Protein AF-A0A080LSL0-F1 (afdb_monomer_lite)

Structure (mmCIF, N/CA/C/O backbone):
data_AF-A0A080LSL0-F1
#
_entry.id   AF-A0A080LSL0-F1
#
loop_
_atom_site.group_PDB
_atom_site.id
_atom_site.type_symbol
_atom_site.label_atom_id
_atom_site.label_alt_id
_atom_site.label_comp_id
_atom_site.label_asym_id
_atom_site.label_entity_id
_atom_site.label_seq_id
_atom_site.pdbx_PDB_ins_code
_atom_site.Cartn_x
_atom_site.Cartn_y
_atom_site.Cartn_z
_atom_site.occupancy
_atom_site.B_iso_or_equiv
_atom_site.auth_seq_id
_atom_site.auth_comp_id
_atom_site.auth_asym_id
_atom_site.auth_atom_id
_atom_site.pdbx_PDB_model_num
ATOM 1 N N . MET A 1 1 ? 25.592 9.760 -20.966 1.00 71.31 1 MET A N 1
ATOM 2 C CA . MET A 1 1 ? 24.281 9.391 -21.556 1.00 71.31 1 MET A CA 1
ATOM 3 C C . MET A 1 1 ? 23.725 8.079 -21.002 1.00 71.31 1 MET A C 1
ATOM 5 O O . MET A 1 1 ? 22.573 8.103 -20.582 1.00 71.31 1 MET A O 1
ATOM 9 N N . PRO A 1 2 ? 24.490 6.973 -20.904 1.00 89.94 2 PRO A N 1
ATOM 10 C CA . PRO A 1 2 ? 23.985 5.709 -20.343 1.00 89.94 2 PRO A CA 1
ATOM 11 C C . PRO A 1 2 ? 23.436 5.816 -18.911 1.00 89.94 2 PRO A C 1
ATOM 13 O O . PRO A 1 2 ? 22.466 5.148 -18.573 1.00 89.94 2 PRO A O 1
ATOM 16 N N . GLN A 1 3 ? 24.011 6.701 -18.091 1.00 93.75 3 GLN A N 1
ATOM 17 C CA . GLN A 1 3 ? 23.609 6.918 -16.699 1.00 93.75 3 GLN A CA 1
ATOM 18 C C . GLN A 1 3 ? 22.158 7.400 -16.576 1.00 93.75 3 GLN A C 1
ATOM 20 O O . GLN A 1 3 ? 21.423 6.901 -15.736 1.00 93.75 3 GLN A O 1
ATOM 25 N N . LEU A 1 4 ? 21.721 8.336 -17.424 1.00 96.50 4 LEU A N 1
ATOM 26 C CA . LEU A 1 4 ? 20.350 8.856 -17.376 1.00 96.50 4 LEU A CA 1
ATOM 27 C C . LEU A 1 4 ? 19.338 7.824 -17.882 1.00 96.50 4 LEU A C 1
ATOM 29 O O . LEU A 1 4 ? 18.274 7.673 -17.290 1.00 96.50 4 LEU A O 1
ATOM 33 N N . LEU A 1 5 ? 19.689 7.086 -18.939 1.00 97.56 5 LEU A N 1
ATOM 34 C CA . LEU A 1 5 ? 18.826 6.047 -19.504 1.00 97.56 5 LEU A CA 1
ATOM 35 C C . LEU A 1 5 ? 18.611 4.893 -18.521 1.00 97.56 5 LEU A C 1
ATOM 37 O O . LEU A 1 5 ? 17.476 4.490 -18.289 1.00 97.56 5 LEU A O 1
ATOM 41 N N . MET A 1 6 ? 19.684 4.392 -17.909 1.00 97.12 6 MET A N 1
ATOM 42 C CA . MET A 1 6 ? 19.594 3.281 -16.958 1.00 97.12 6 MET A CA 1
ATOM 43 C C . MET A 1 6 ? 18.889 3.690 -15.666 1.00 97.12 6 MET A C 1
ATOM 45 O O . MET A 1 6 ? 18.052 2.941 -15.170 1.00 97.12 6 MET A O 1
ATOM 49 N N . THR A 1 7 ? 19.161 4.893 -15.152 1.00 97.56 7 THR A N 1
ATOM 50 C CA . THR A 1 7 ? 18.444 5.420 -13.984 1.00 97.56 7 THR A CA 1
ATOM 51 C C . THR A 1 7 ? 16.958 5.602 -14.288 1.00 97.56 7 THR A C 1
ATOM 53 O O . THR A 1 7 ? 16.119 5.168 -13.503 1.00 97.56 7 THR A O 1
ATOM 56 N N . GLY A 1 8 ? 16.614 6.174 -15.446 1.00 98.31 8 GLY A N 1
ATOM 57 C CA . GLY A 1 8 ? 15.221 6.323 -15.872 1.00 98.31 8 GLY A CA 1
ATOM 58 C C . GLY A 1 8 ? 14.503 4.979 -16.010 1.00 98.31 8 GLY A C 1
ATOM 59 O O . GLY A 1 8 ? 13.380 4.832 -15.530 1.00 98.31 8 GLY A O 1
ATOM 60 N N . LEU A 1 9 ? 15.168 3.977 -16.591 1.00 98.12 9 LEU A N 1
ATOM 61 C CA . LEU A 1 9 ? 14.625 2.625 -16.720 1.00 98.12 9 LEU A CA 1
ATOM 62 C C . LEU A 1 9 ? 14.399 1.964 -15.353 1.00 98.12 9 LEU A C 1
ATOM 64 O O . LEU A 1 9 ? 13.338 1.390 -15.125 1.00 98.12 9 LEU A O 1
ATOM 68 N N . ALA A 1 10 ? 15.358 2.075 -14.431 1.00 98.19 10 ALA A N 1
ATOM 69 C CA . ALA 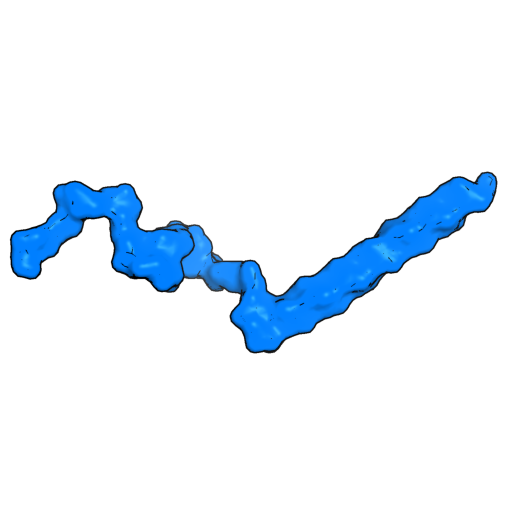A 1 10 ? 15.225 1.528 -13.083 1.00 98.19 10 ALA A CA 1
ATOM 70 C C . ALA A 1 10 ? 14.048 2.163 -12.325 1.00 98.19 10 ALA A C 1
ATOM 72 O O . ALA A 1 10 ? 13.257 1.449 -11.708 1.00 98.19 10 ALA A O 1
ATOM 73 N N . ILE A 1 11 ? 13.885 3.487 -12.427 1.00 98.50 11 ILE A N 1
ATOM 74 C CA . ILE A 1 11 ? 12.745 4.206 -11.844 1.00 98.50 11 ILE A CA 1
ATOM 75 C C . ILE A 1 11 ? 11.432 3.722 -12.463 1.00 98.50 11 ILE A C 1
ATOM 77 O O . ILE A 1 11 ? 10.493 3.414 -11.733 1.00 98.50 11 ILE A O 1
ATOM 81 N N . ALA A 1 12 ? 11.360 3.611 -13.792 1.00 98.62 12 ALA A N 1
ATOM 82 C CA . ALA A 1 12 ? 10.155 3.150 -14.476 1.00 98.62 12 ALA A CA 1
ATOM 83 C C . ALA A 1 12 ? 9.757 1.733 -14.033 1.00 98.62 12 ALA A C 1
ATOM 85 O O . ALA A 1 12 ? 8.596 1.495 -13.708 1.00 98.62 12 ALA A O 1
ATOM 86 N N . ILE A 1 13 ? 10.723 0.813 -13.946 1.00 98.56 13 ILE A N 1
ATOM 87 C CA . ILE A 1 13 ? 10.490 -0.551 -13.456 1.00 98.56 13 ILE A CA 1
ATOM 88 C C . ILE A 1 13 ? 10.006 -0.529 -12.004 1.00 98.56 13 ILE A C 1
ATOM 90 O O . ILE A 1 13 ? 9.039 -1.217 -11.682 1.00 98.56 13 ILE A O 1
ATOM 94 N N . ALA A 1 14 ? 10.624 0.273 -11.133 1.00 98.56 14 ALA A N 1
ATOM 95 C CA . ALA A 1 14 ? 10.208 0.384 -9.737 1.00 98.56 14 ALA A CA 1
ATOM 96 C C . ALA A 1 14 ? 8.772 0.918 -9.607 1.00 98.56 14 ALA A C 1
ATOM 98 O O . ALA A 1 14 ? 7.981 0.378 -8.833 1.00 98.56 14 ALA A O 1
ATOM 99 N N . LEU A 1 15 ? 8.404 1.936 -10.391 1.00 98.69 15 LEU A N 1
ATOM 100 C CA . LEU A 1 15 ? 7.056 2.508 -10.390 1.00 98.69 15 LEU A CA 1
ATOM 101 C C . LEU A 1 15 ? 6.016 1.517 -10.919 1.00 98.69 15 LEU A C 1
ATOM 103 O O . LEU A 1 15 ? 4.990 1.315 -10.277 1.00 98.69 15 LEU A O 1
ATOM 107 N N . VAL A 1 16 ? 6.286 0.861 -12.049 1.00 98.75 16 VAL A N 1
ATOM 108 C CA . VAL A 1 16 ? 5.360 -0.121 -12.632 1.00 98.75 16 VAL A CA 1
ATOM 109 C C . VAL A 1 16 ? 5.222 -1.336 -11.718 1.00 98.75 16 VAL A C 1
ATOM 111 O O . VAL A 1 16 ? 4.107 -1.741 -11.402 1.00 98.75 16 VAL A O 1
ATOM 114 N N . GLY A 1 17 ? 6.339 -1.887 -11.240 1.00 98.56 17 GLY A N 1
ATOM 115 C CA . GLY A 1 17 ? 6.345 -3.045 -10.352 1.00 98.56 17 GLY A CA 1
ATOM 116 C C . GLY A 1 17 ? 5.619 -2.772 -9.035 1.00 98.56 17 GLY A C 1
ATOM 117 O O . GLY A 1 17 ? 4.752 -3.550 -8.645 1.00 98.56 17 GLY A O 1
ATOM 118 N N . SER A 1 18 ? 5.909 -1.644 -8.378 1.00 97.94 18 SER A N 1
ATOM 119 C CA . SER A 1 18 ? 5.215 -1.268 -7.139 1.00 97.94 18 SER A CA 1
ATOM 120 C C . SER A 1 18 ? 3.728 -1.001 -7.373 1.00 97.94 18 SER A C 1
ATOM 122 O O . SER A 1 18 ? 2.903 -1.499 -6.610 1.00 97.94 18 SER A O 1
ATOM 124 N N . CYS A 1 19 ? 3.359 -0.295 -8.446 1.00 98.31 19 CYS A N 1
ATOM 125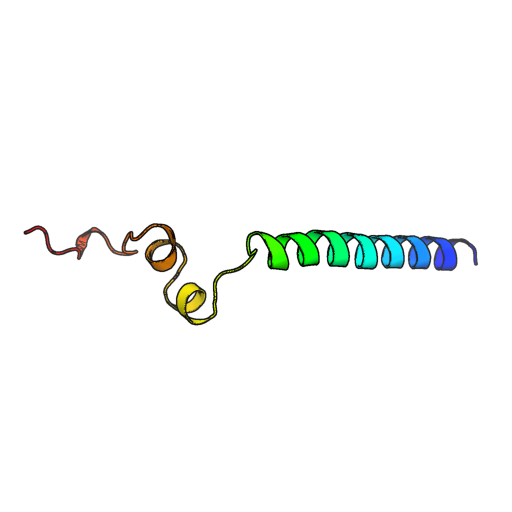 C CA . CYS A 1 19 ? 1.961 -0.034 -8.781 1.00 98.31 19 CYS A CA 1
ATOM 126 C C . CYS A 1 19 ? 1.181 -1.334 -9.027 1.00 98.31 19 CYS A C 1
ATOM 128 O O . CYS A 1 19 ? 0.083 -1.491 -8.499 1.00 98.31 19 CYS A O 1
ATOM 130 N N . LEU A 1 20 ? 1.760 -2.296 -9.755 1.00 98.44 20 LEU A N 1
ATOM 131 C CA . LEU A 1 20 ? 1.136 -3.599 -9.993 1.00 98.44 20 LEU A CA 1
ATOM 132 C C . LEU A 1 20 ? 0.961 -4.394 -8.695 1.00 98.44 20 LEU A C 1
ATOM 134 O O . LEU A 1 20 ? -0.140 -4.864 -8.416 1.00 98.44 20 LEU A O 1
ATOM 138 N N . VAL A 1 21 ? 2.014 -4.522 -7.883 1.00 97.81 21 VAL A N 1
ATOM 1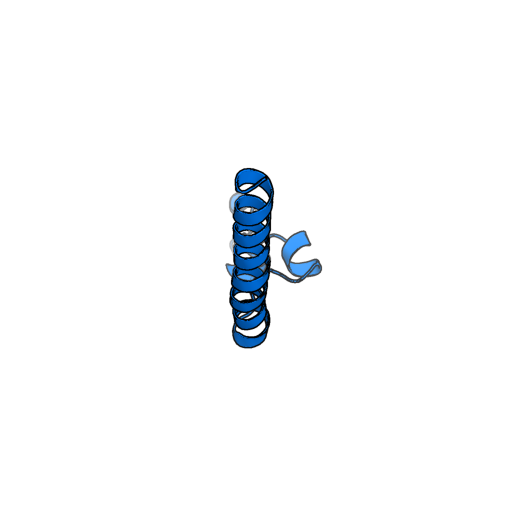39 C CA . VAL A 1 21 ? 1.964 -5.299 -6.633 1.00 97.81 21 VAL A CA 1
ATOM 140 C C . VAL A 1 21 ? 0.988 -4.673 -5.638 1.00 97.81 21 VAL A C 1
ATOM 142 O O . VAL A 1 21 ? 0.069 -5.347 -5.172 1.00 97.81 21 VAL A O 1
ATOM 145 N N . TYR A 1 22 ? 1.129 -3.378 -5.340 1.00 97.56 22 TYR A N 1
ATOM 146 C CA . TYR A 1 22 ? 0.236 -2.700 -4.400 1.00 97.56 22 TYR A CA 1
ATOM 147 C C . TYR A 1 22 ? -1.187 -2.565 -4.949 1.00 97.56 22 TYR A C 1
ATOM 149 O O . TYR A 1 22 ? -2.144 -2.654 -4.186 1.00 97.56 22 TYR A O 1
ATOM 157 N N . GLY A 1 23 ? -1.355 -2.401 -6.263 1.00 97.00 23 GLY A N 1
ATOM 158 C CA . GLY A 1 23 ? -2.665 -2.374 -6.910 1.00 97.00 23 GLY A CA 1
ATOM 159 C C . GLY A 1 23 ? -3.411 -3.699 -6.756 1.00 97.00 23 GLY A C 1
ATOM 160 O O . GLY A 1 23 ? -4.571 -3.703 -6.342 1.00 97.00 23 GLY A O 1
ATOM 161 N N . LEU A 1 24 ? -2.735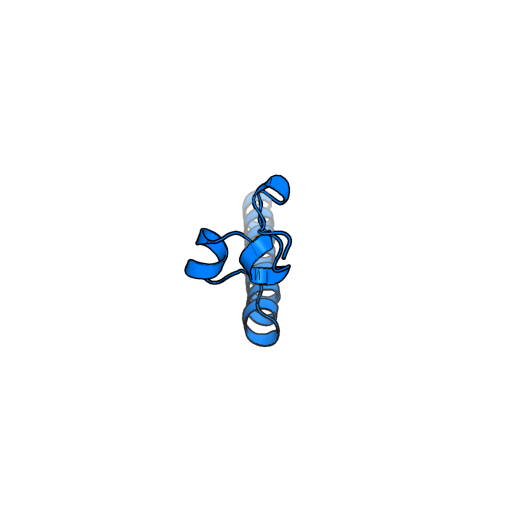 -4.823 -7.009 1.00 97.94 24 LEU A N 1
ATOM 162 C CA . LEU A 1 24 ? -3.308 -6.160 -6.840 1.00 97.94 24 LEU A CA 1
ATOM 163 C C . LEU A 1 24 ? -3.645 -6.459 -5.380 1.00 97.94 24 LEU A C 1
ATOM 165 O O . LEU A 1 24 ? -4.738 -6.948 -5.095 1.00 97.94 24 LEU A O 1
ATOM 169 N N . LEU A 1 25 ? -2.751 -6.131 -4.446 1.00 97.50 25 LEU A N 1
ATOM 170 C CA . LEU A 1 25 ? -3.016 -6.292 -3.015 1.00 97.50 25 LEU A CA 1
ATOM 171 C C . LEU A 1 25 ? -4.216 -5.441 -2.572 1.00 97.50 25 LEU A C 1
ATOM 173 O O . LEU A 1 25 ? -5.128 -5.952 -1.925 1.00 97.50 25 LEU A O 1
ATOM 177 N N . LYS A 1 26 ? -4.285 -4.172 -2.996 1.00 95.56 26 LYS A N 1
ATOM 178 C CA . LYS A 1 26 ? -5.424 -3.291 -2.701 1.00 95.56 26 LYS A CA 1
ATOM 179 C C . LYS A 1 26 ? -6.743 -3.859 -3.231 1.00 95.56 26 LYS A C 1
ATOM 181 O O . LYS A 1 26 ? -7.745 -3.767 -2.532 1.00 95.56 26 LYS A O 1
ATOM 186 N N . ALA A 1 27 ? -6.748 -4.415 -4.442 1.00 95.31 27 ALA A N 1
ATOM 187 C CA . ALA A 1 27 ? -7.955 -4.941 -5.077 1.00 95.31 27 ALA A CA 1
ATOM 188 C C . ALA A 1 27 ? -8.411 -6.297 -4.510 1.00 95.31 27 ALA A C 1
ATOM 190 O O . ALA A 1 27 ? -9.599 -6.598 -4.560 1.00 95.31 27 ALA A O 1
ATOM 191 N N . SER A 1 28 ? -7.483 -7.115 -4.004 1.00 97.00 28 SER A N 1
ATOM 192 C CA . SER A 1 28 ? -7.776 -8.478 -3.536 1.00 97.00 28 SER A CA 1
ATOM 193 C C . SER A 1 28 ? -8.032 -8.571 -2.034 1.00 97.00 28 SER A C 1
ATOM 195 O O . SER A 1 28 ? -8.995 -9.214 -1.626 1.00 97.00 28 SER A O 1
ATOM 197 N N . VAL A 1 29 ? -7.184 -7.948 -1.214 1.00 94.88 29 VAL A N 1
ATOM 198 C CA . VAL A 1 29 ? -7.227 -8.069 0.255 1.00 94.88 29 VAL A CA 1
ATOM 199 C C . VAL A 1 29 ? -7.433 -6.733 0.967 1.00 94.88 29 VAL A C 1
ATOM 201 O O . VAL A 1 29 ? -7.749 -6.715 2.152 1.00 94.88 29 VAL A O 1
ATOM 204 N N . GLY A 1 30 ? -7.284 -5.614 0.255 1.00 91.44 30 GLY A N 1
ATOM 205 C CA . GLY A 1 30 ? -7.213 -4.290 0.865 1.00 91.44 30 GLY A CA 1
ATOM 206 C C . GLY A 1 30 ? -5.839 -4.029 1.495 1.00 91.44 30 GLY A C 1
ATOM 207 O O . GLY A 1 30 ? -5.131 -4.940 1.908 1.00 91.44 30 GLY A O 1
ATOM 208 N N . LEU A 1 31 ? -5.416 -2.763 1.526 1.00 93.12 31 LEU A N 1
ATOM 209 C CA . LEU A 1 31 ? -4.084 -2.370 2.027 1.00 93.12 31 LEU A CA 1
ATOM 210 C C . LEU A 1 31 ? -4.105 -1.239 3.054 1.00 93.12 31 LEU A C 1
ATOM 212 O O . LEU A 1 31 ? -3.103 -1.002 3.723 1.00 93.12 31 LEU A O 1
ATOM 216 N N . ARG A 1 32 ? -5.205 -0.493 3.141 1.00 93.75 32 ARG A N 1
ATOM 217 C CA . ARG A 1 32 ? -5.314 0.687 3.991 1.00 93.75 32 ARG A CA 1
ATOM 218 C C . ARG A 1 32 ? -6.730 0.775 4.532 1.00 93.75 32 ARG A C 1
ATOM 220 O O . ARG A 1 32 ? -7.666 0.378 3.839 1.00 93.75 32 ARG A O 1
ATOM 227 N N . LEU A 1 33 ? -6.837 1.285 5.752 1.00 94.44 33 LEU A N 1
ATOM 228 C CA . LEU A 1 33 ? -8.107 1.628 6.373 1.00 94.44 33 LEU A CA 1
ATOM 229 C C . LEU A 1 33 ? -8.877 2.623 5.503 1.00 94.44 33 LEU A C 1
ATOM 231 O O . LEU A 1 33 ? -8.271 3.435 4.793 1.00 94.44 33 LEU A O 1
ATOM 235 N N . ASP A 1 34 ? -10.204 2.549 5.559 1.00 92.94 34 ASP A N 1
ATOM 236 C CA . ASP A 1 34 ? -11.026 3.634 5.042 1.00 92.94 34 ASP A CA 1
ATOM 237 C C . ASP A 1 34 ? -10.833 4.908 5.886 1.00 92.94 34 ASP A C 1
ATOM 239 O O . ASP A 1 34 ? -10.177 4.909 6.930 1.00 92.94 34 ASP A O 1
ATOM 243 N N . GLN A 1 35 ? -11.369 6.025 5.408 1.00 96.00 35 GLN A N 1
ATOM 244 C CA . GLN A 1 35 ? -11.134 7.321 6.033 1.00 96.00 35 GLN A CA 1
ATOM 245 C C . GLN A 1 35 ? -11.750 7.438 7.438 1.00 96.00 35 GLN A C 1
ATOM 247 O O . GLN A 1 35 ? -11.175 8.110 8.294 1.00 96.00 35 GLN A O 1
ATOM 252 N N . GLU A 1 36 ? -12.882 6.781 7.695 1.00 94.56 36 GLU A N 1
ATOM 253 C CA . GLU A 1 36 ? -13.515 6.774 9.018 1.00 94.56 36 GLU A CA 1
ATOM 254 C C . GLU A 1 36 ? -12.753 5.860 9.980 1.00 94.56 36 GLU A C 1
ATOM 256 O O . GLU A 1 36 ? -12.516 6.215 11.132 1.00 94.56 36 GLU A O 1
ATOM 261 N N . GLN A 1 37 ? -12.301 4.705 9.500 1.00 94.69 37 GLN A N 1
ATOM 262 C CA . GLN A 1 37 ? -11.477 3.771 10.250 1.00 94.69 37 GLN A CA 1
ATOM 263 C C . GLN A 1 37 ? -10.110 4.367 10.604 1.00 94.69 37 GLN A C 1
ATOM 265 O O . GLN A 1 37 ? -9.625 4.171 11.720 1.00 94.69 37 GLN A O 1
ATOM 270 N N . GLU A 1 38 ? -9.488 5.095 9.673 1.00 94.81 38 GLU A N 1
ATOM 271 C CA . GLU A 1 38 ? -8.234 5.818 9.904 1.00 94.81 38 GLU A CA 1
ATOM 272 C C . GLU A 1 38 ? -8.445 6.953 10.920 1.00 94.81 38 GLU A C 1
ATOM 274 O O . GLU A 1 38 ? -7.616 7.116 11.813 1.00 94.81 38 GLU A O 1
ATOM 279 N N . TYR A 1 39 ? -9.578 7.667 10.858 1.00 94.38 39 TYR A N 1
ATOM 280 C CA . TYR A 1 39 ? -9.955 8.687 11.846 1.00 94.38 39 TYR A CA 1
ATOM 281 C C . TYR A 1 39 ? -10.174 8.106 13.252 1.00 94.38 39 TYR A C 1
ATOM 283 O O . TYR A 1 39 ? -9.672 8.653 14.232 1.00 94.38 39 TYR A O 1
ATOM 291 N N . ASN A 1 40 ? -10.886 6.982 13.355 1.00 93.06 40 ASN A N 1
ATOM 292 C CA . ASN A 1 40 ? -11.155 6.294 14.622 1.00 93.06 40 ASN A CA 1
ATOM 293 C C . ASN A 1 40 ? -9.912 5.594 15.207 1.00 93.06 40 ASN A C 1
ATOM 295 O O . ASN A 1 40 ? -9.890 5.265 16.393 1.00 93.06 40 ASN A O 1
ATOM 299 N N . GLY A 1 41 ? -8.876 5.377 14.392 1.00 93.50 41 GLY A N 1
ATOM 300 C CA . GLY A 1 41 ? -7.641 4.691 14.766 1.00 93.50 41 GLY A CA 1
ATOM 301 C C . GLY A 1 41 ? -7.709 3.172 14.579 1.00 93.50 41 GLY A C 1
ATOM 302 O O . GLY A 1 41 ? -8.758 2.546 14.713 1.00 93.50 41 GLY A O 1
ATOM 303 N N . ALA A 1 42 ? -6.564 2.552 14.276 1.00 92.62 42 ALA A N 1
ATOM 304 C CA . ALA A 1 42 ? -6.478 1.113 13.999 1.00 92.62 42 ALA A CA 1
ATOM 305 C C . ALA A 1 42 ? -6.812 0.235 15.219 1.00 92.62 42 ALA A C 1
ATOM 307 O O . ALA A 1 42 ? -7.340 -0.868 15.060 1.00 92.62 42 ALA A O 1
ATOM 308 N N . ASP A 1 43 ? -6.532 0.721 16.428 1.00 92.88 43 ASP A N 1
ATOM 309 C CA . ASP A 1 43 ? -6.817 -0.005 17.667 1.00 92.88 43 ASP A CA 1
ATOM 310 C C . ASP A 1 43 ? -8.321 -0.189 17.853 1.00 92.88 43 ASP A C 1
ATOM 312 O O . ASP A 1 43 ? -8.775 -1.301 18.110 1.00 92.88 43 ASP A O 1
ATOM 316 N N . LEU A 1 44 ? -9.115 0.854 17.599 1.00 91.56 44 LEU A N 1
ATOM 317 C CA . LEU A 1 44 ? -10.569 0.756 17.663 1.00 91.56 44 LEU A CA 1
ATOM 318 C C . LEU A 1 44 ? -11.150 0.076 16.413 1.00 91.56 44 LEU A C 1
ATOM 320 O O . LEU A 1 44 ? -11.993 -0.812 16.528 1.00 91.56 44 LEU A O 1
ATOM 324 N N . SER A 1 45 ? -10.677 0.451 15.223 1.00 92.75 45 SER A N 1
ATOM 325 C CA . SER A 1 45 ? -11.261 0.030 13.940 1.00 92.75 45 SER A CA 1
ATOM 326 C C . SER A 1 45 ? -10.940 -1.412 13.537 1.00 92.75 45 SER A C 1
ATOM 328 O O . SER A 1 45 ? -11.754 -2.046 12.869 1.00 92.75 45 SER A O 1
ATOM 330 N N . ILE A 1 46 ? -9.775 -1.941 13.927 1.00 92.12 46 ILE A N 1
ATOM 331 C CA . ILE A 1 46 ? -9.352 -3.321 13.626 1.00 92.12 46 ILE A CA 1
ATOM 332 C C . ILE A 1 46 ? -9.408 -4.179 14.889 1.00 92.12 46 ILE A C 1
ATOM 334 O O . ILE A 1 46 ? -10.028 -5.243 14.891 1.00 92.12 46 ILE A O 1
ATOM 338 N N . HIS A 1 47 ? -8.757 -3.722 15.961 1.00 92.56 47 HIS A N 1
ATOM 339 C CA . HIS A 1 4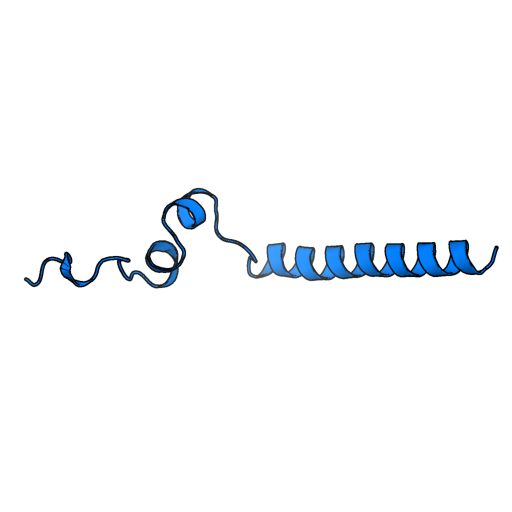7 ? -8.528 -4.534 17.159 1.00 92.56 47 HIS A CA 1
ATOM 340 C C . HIS A 1 47 ? -9.651 -4.424 18.199 1.00 92.56 47 HIS A C 1
ATOM 342 O O . HIS A 1 47 ? -9.735 -5.277 19.079 1.00 92.56 47 HIS A O 1
ATOM 348 N N . LYS A 1 48 ? -10.543 -3.430 18.072 1.00 88.50 48 LYS A N 1
ATOM 349 C CA . LYS A 1 48 ? -11.647 -3.128 19.000 1.00 88.50 48 LYS A CA 1
ATOM 350 C C . LYS A 1 48 ? -11.189 -2.895 20.444 1.00 88.50 48 LYS A C 1
ATOM 352 O O . LYS A 1 48 ? -11.877 -3.290 21.379 1.00 88.50 48 LYS A O 1
ATOM 357 N N . ILE A 1 49 ? -10.035 -2.257 20.613 1.00 87.94 49 ILE A N 1
ATOM 358 C CA . ILE A 1 49 ? -9.474 -1.881 21.914 1.00 87.94 49 ILE A CA 1
ATOM 359 C C . ILE A 1 49 ? -9.499 -0.358 22.000 1.00 87.94 49 ILE A C 1
ATOM 361 O O . ILE A 1 49 ? -9.061 0.322 21.068 1.00 87.94 49 ILE A O 1
ATOM 365 N N . THR A 1 50 ? -10.024 0.198 23.094 1.00 83.62 50 THR A N 1
ATOM 366 C CA . THR A 1 50 ? -9.967 1.647 23.285 1.00 83.62 50 THR A CA 1
ATOM 367 C C . THR A 1 50 ? -8.544 2.103 23.615 1.00 83.62 50 THR A C 1
ATOM 369 O O . THR A 1 50 ? -7.791 1.416 24.304 1.00 83.62 50 THR A O 1
ATOM 372 N N . ALA A 1 51 ? -8.187 3.319 23.204 1.00 80.31 51 ALA A N 1
ATOM 373 C CA . ALA A 1 51 ? -6.887 3.914 23.526 1.00 80.31 51 ALA A CA 1
ATOM 374 C C . ALA A 1 51 ? -6.739 4.296 25.017 1.00 80.31 51 ALA A C 1
ATOM 376 O O . ALA A 1 51 ? -5.636 4.556 25.494 1.00 80.31 51 ALA A O 1
ATOM 377 N N . THR A 1 52 ? -7.848 4.350 25.764 1.00 82.88 52 THR A N 1
ATOM 378 C CA . THR A 1 52 ? -7.894 4.640 27.209 1.00 82.88 52 THR A CA 1
ATOM 379 C C . THR A 1 52 ? -8.577 3.517 28.008 1.00 82.88 52 THR A C 1
ATOM 381 O O . THR A 1 52 ? -9.713 3.708 28.454 1.00 82.88 52 THR A O 1
ATOM 384 N N . PRO A 1 53 ? -7.932 2.351 28.187 1.00 74.31 53 PRO A N 1
ATOM 385 C CA . PRO A 1 53 ? -8.539 1.187 28.844 1.00 74.31 53 PRO A CA 1
ATOM 386 C C . PRO A 1 53 ? -9.024 1.479 30.273 1.00 74.31 53 PRO A C 1
ATOM 388 O O . PRO A 1 53 ? -10.028 0.937 30.713 1.00 74.31 53 PRO A O 1
ATOM 391 N N . GLU A 1 54 ? -8.387 2.418 30.980 1.00 78.12 54 GLU A N 1
ATOM 392 C CA . GLU A 1 54 ? -8.796 2.833 32.334 1.00 78.12 54 GLU A CA 1
ATOM 393 C C . GLU A 1 54 ? -10.158 3.545 32.396 1.00 78.12 54 GLU A C 1
ATOM 395 O O . GLU A 1 54 ? -10.722 3.720 33.474 1.00 78.12 54 GLU A O 1
ATOM 400 N N . ARG A 1 55 ? -10.685 3.990 31.249 1.00 73.56 55 ARG A N 1
ATOM 401 C CA . ARG A 1 55 ? -12.006 4.623 31.134 1.00 73.56 55 ARG A CA 1
ATOM 402 C C . ARG A 1 55 ? -13.068 3.678 30.580 1.00 73.56 55 ARG A C 1
ATOM 404 O O . ARG A 1 55 ? -14.196 4.122 30.367 1.00 73.56 55 ARG A O 1
ATOM 411 N N . GLU A 1 56 ? -12.729 2.416 30.315 1.00 70.75 56 GLU A N 1
ATOM 412 C CA . GLU A 1 56 ? -13.729 1.440 29.896 1.00 70.75 56 GLU A CA 1
ATOM 413 C C . GLU A 1 56 ? -1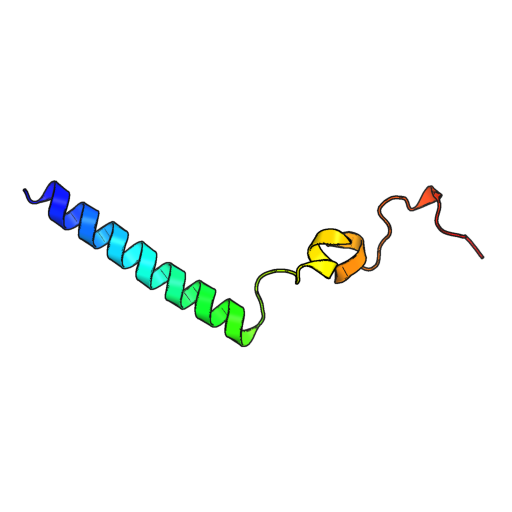4.636 1.084 31.074 1.00 70.75 56 GLU A C 1
ATOM 415 O O . GLU A 1 56 ? -14.154 0.841 32.183 1.00 70.75 56 GLU A O 1
ATOM 420 N N . PRO A 1 57 ? -15.960 1.082 30.866 1.00 70.75 57 PRO A N 1
ATOM 421 C CA . PRO A 1 57 ? -16.888 0.801 31.936 1.00 70.75 57 PRO A CA 1
ATOM 422 C C . PRO A 1 57 ? -16.810 -0.702 32.261 1.00 70.75 57 PRO A C 1
ATOM 424 O O . PRO A 1 57 ? -17.130 -1.560 31.446 1.00 70.75 57 PRO A O 1
ATOM 427 N N . ASN A 1 58 ? -16.331 -0.996 33.466 1.00 68.56 58 ASN A N 1
ATOM 428 C CA . ASN A 1 58 ? -16.149 -2.319 34.050 1.00 68.56 58 ASN A CA 1
ATOM 429 C C . ASN A 1 58 ? -17.443 -2.780 34.735 1.00 68.56 58 ASN A C 1
ATOM 431 O O . ASN A 1 58 ? -17.548 -2.750 35.962 1.00 68.56 58 ASN A O 1
ATOM 435 N N . TRP A 1 59 ? -18.443 -3.161 33.942 1.00 68.44 59 TRP A N 1
ATOM 436 C CA . TRP A 1 59 ? -19.699 -3.746 34.420 1.00 68.44 59 TRP A CA 1
ATOM 437 C C . TRP A 1 59 ? -19.978 -5.088 33.752 1.00 68.44 59 TRP A C 1
ATOM 439 O O . TRP A 1 59 ? -19.686 -5.225 32.544 1.00 68.44 59 TRP A O 1
#

pLDDT: mean 91.57, std 8.75, range [68.44, 98.75]

Secondary structure (DSSP, 8-state):
-HHHHHHHHHHHHHHHHHHHHHHHHHHHT--S--HHHHHH-HIIIII---S-GGGS---

Organism: NCBI:txid327160

Sequence (59 aa):
MPQLLMTGLAIAIALVGSCLVYGLLKASVGLRLDQEQEYNGADLSIHKITATPEREPNW

Radius of gyration: 20.67 Å; chains: 1; bounding box: 44×18×56 Å

Foldseek 3Di:
DVVVVVVVVVVVCVVVVCCVVVVVCCVPPRDDDDPVLVVLDCCCNPVVDDPCNVPPDPD

InterPro domains:
  IPR024041 Ammonium transporter AmtB-like domain [PF00909] (3-51)
  IPR029020 Ammonium/urea transporter [G3DSA:1.10.3430.10] (1-57)